Protein AF-A3MUA5-F1 (afdb_monomer_lite)

Structure (mmCIF, N/CA/C/O backbone):
data_AF-A3MUA5-F1
#
_entry.id   AF-A3MUA5-F1
#
loop_
_atom_site.group_PDB
_atom_site.id
_atom_site.type_symbol
_atom_site.label_atom_id
_atom_site.label_alt_id
_atom_site.label_comp_id
_atom_site.label_asym_id
_atom_site.label_entity_id
_atom_site.label_seq_id
_atom_site.pdbx_PDB_ins_code
_atom_site.Cartn_x
_atom_site.Cartn_y
_atom_site.Cartn_z
_atom_site.occupancy
_atom_site.B_iso_or_equiv
_atom_site.auth_seq_id
_atom_site.auth_comp_id
_atom_site.auth_asym_id
_atom_site.auth_atom_id
_atom_site.pdbx_PDB_model_num
ATOM 1 N N . MET A 1 1 ? -19.147 -16.924 -5.795 1.00 33.31 1 MET A N 1
ATOM 2 C CA . MET A 1 1 ? -20.207 -16.515 -6.728 1.00 33.31 1 MET A CA 1
ATOM 3 C C . MET A 1 1 ? -19.768 -16.991 -8.100 1.00 33.31 1 MET A C 1
ATOM 5 O O . MET A 1 1 ? -18.728 -16.539 -8.559 1.00 33.31 1 MET A O 1
ATOM 9 N N . THR A 1 2 ? -20.434 -17.998 -8.659 1.00 39.06 2 THR A N 1
ATOM 10 C CA . THR A 1 2 ? -20.117 -18.560 -9.983 1.00 39.06 2 THR A CA 1
ATOM 11 C C . THR A 1 2 ? -20.859 -17.734 -11.024 1.00 39.06 2 THR A C 1
ATOM 13 O O . THR A 1 2 ? -22.070 -17.585 -10.902 1.00 39.06 2 THR A O 1
ATOM 16 N N . PHE A 1 3 ? -20.164 -17.206 -12.027 1.00 42.56 3 PHE A N 1
ATOM 17 C CA . PHE A 1 3 ? -20.810 -16.666 -13.220 1.00 42.56 3 PHE A CA 1
ATOM 18 C C . PHE A 1 3 ? -20.610 -17.674 -14.348 1.00 42.56 3 PHE A C 1
ATOM 20 O O . PHE A 1 3 ? -19.485 -18.088 -14.621 1.00 42.56 3 PHE A O 1
ATOM 27 N N . ILE A 1 4 ? -21.713 -18.121 -14.945 1.00 38.44 4 ILE A N 1
ATOM 28 C CA . ILE A 1 4 ? -21.715 -19.057 -16.068 1.00 38.44 4 ILE A CA 1
ATOM 29 C C . ILE A 1 4 ? -21.665 -18.212 -17.337 1.00 38.44 4 ILE A C 1
ATOM 31 O O . ILE A 1 4 ? -22.625 -17.515 -17.648 1.00 38.44 4 ILE A O 1
ATOM 35 N N . ASN A 1 5 ? -20.555 -18.271 -18.068 1.00 39.09 5 ASN A N 1
ATOM 36 C CA . ASN A 1 5 ? -20.507 -17.822 -19.453 1.00 39.09 5 ASN A CA 1
ATOM 37 C C . ASN A 1 5 ? -19.763 -18.883 -20.278 1.00 39.09 5 ASN A C 1
ATOM 39 O O . ASN A 1 5 ? -18.667 -19.301 -19.907 1.00 39.09 5 ASN A O 1
ATOM 43 N N . ALA A 1 6 ? -20.419 -19.370 -21.333 1.00 50.94 6 ALA A N 1
ATOM 44 C CA . ALA A 1 6 ? -19.875 -20.242 -22.378 1.00 50.94 6 ALA A CA 1
ATOM 45 C C . ALA A 1 6 ? -18.945 -21.395 -21.921 1.00 50.94 6 ALA A C 1
ATOM 47 O O . ALA A 1 6 ? -17.777 -21.461 -22.299 1.00 50.94 6 ALA A O 1
ATOM 48 N N . GLY A 1 7 ? -19.471 -22.344 -21.137 1.00 50.97 7 GLY A N 1
ATOM 49 C CA . GLY A 1 7 ? -18.912 -23.705 -21.041 1.00 50.97 7 GLY A CA 1
ATOM 50 C C . GLY A 1 7 ? -17.531 -23.869 -20.389 1.00 50.97 7 GLY A C 1
ATOM 51 O O . GLY A 1 7 ? -17.027 -24.987 -20.333 1.00 50.97 7 GLY A O 1
ATOM 52 N N . LYS A 1 8 ? -16.919 -22.807 -19.855 1.00 46.41 8 LYS A N 1
ATOM 53 C CA . LYS A 1 8 ? -15.640 -22.880 -19.136 1.00 46.41 8 LYS A CA 1
ATOM 54 C C . LYS A 1 8 ? -15.868 -22.576 -17.661 1.00 46.41 8 LYS A C 1
ATOM 56 O O . LYS A 1 8 ? -16.165 -21.447 -17.279 1.00 46.41 8 LYS A O 1
ATOM 61 N N . ILE A 1 9 ? -15.725 -23.599 -16.817 1.00 46.62 9 ILE A N 1
ATOM 62 C CA . ILE A 1 9 ? -15.726 -23.421 -15.365 1.00 46.62 9 ILE A CA 1
ATOM 63 C C . ILE A 1 9 ? -14.412 -22.729 -14.994 1.00 46.62 9 ILE A C 1
ATOM 65 O O . ILE A 1 9 ? -13.379 -23.375 -14.822 1.00 46.62 9 ILE A O 1
ATOM 69 N N . VAL A 1 10 ? -14.431 -21.400 -14.888 1.00 47.09 10 VAL A N 1
ATOM 70 C CA . VAL A 1 10 ? -13.309 -20.649 -14.320 1.00 47.09 10 VAL A CA 1
ATOM 71 C C . VAL A 1 10 ? -13.337 -20.863 -12.810 1.00 47.09 10 VAL A C 1
ATOM 73 O O . VAL A 1 10 ? -13.941 -20.105 -12.051 1.00 47.09 10 VAL A O 1
ATOM 76 N N . TYR A 1 11 ? -12.698 -21.942 -12.363 1.00 55.09 11 TYR A N 1
ATOM 77 C CA . TYR A 1 11 ? -12.334 -22.087 -10.963 1.00 55.09 11 TYR A CA 1
ATOM 78 C C . TYR A 1 11 ? -11.294 -21.016 -10.638 1.00 55.09 11 TYR A C 1
ATOM 80 O O . TYR A 1 11 ? -10.117 -21.148 -10.963 1.00 55.09 11 TYR A O 1
ATOM 88 N N . MET A 1 12 ? -11.721 -19.957 -9.955 1.00 62.88 12 MET A N 1
ATOM 89 C CA . MET A 1 12 ? -10.812 -19.242 -9.069 1.00 62.88 12 MET A CA 1
ATOM 90 C C . MET A 1 12 ? -10.416 -20.249 -7.981 1.00 62.88 12 MET A C 1
ATOM 92 O O . MET A 1 12 ? -11.322 -20.736 -7.288 1.00 62.88 12 MET A O 1
ATOM 96 N N . PRO A 1 13 ? -9.133 -20.613 -7.811 1.00 59.66 13 PRO A N 1
ATOM 97 C CA . PRO A 1 13 ? -8.737 -21.467 -6.708 1.00 59.66 13 PRO A CA 1
ATOM 98 C C . PRO A 1 13 ? -8.973 -20.691 -5.409 1.00 59.66 13 PRO A C 1
ATOM 100 O O . PRO A 1 13 ? -8.115 -19.962 -4.926 1.00 59.66 13 PRO A O 1
ATOM 103 N N . ARG A 1 14 ? -10.161 -20.845 -4.814 1.00 59.16 14 ARG A N 1
ATOM 104 C CA . ARG A 1 14 ? -10.316 -20.655 -3.375 1.00 59.16 14 ARG A CA 1
ATOM 105 C C . ARG A 1 14 ? -9.635 -21.847 -2.729 1.00 59.16 14 ARG A C 1
ATOM 107 O O . ARG A 1 14 ? -10.297 -22.833 -2.407 1.00 59.16 14 ARG A O 1
ATOM 114 N N . SER A 1 15 ? -8.319 -21.774 -2.562 1.00 58.06 15 SER A N 1
ATOM 115 C CA . SER A 1 15 ? -7.659 -22.672 -1.632 1.00 58.06 15 SER A CA 1
ATOM 116 C C . SER A 1 15 ? -8.214 -22.347 -0.241 1.00 58.06 15 SER A C 1
ATOM 118 O O . SER A 1 15 ? -7.971 -21.303 0.356 1.00 58.06 15 SER A O 1
ATOM 120 N N . LYS A 1 16 ? -9.063 -23.240 0.271 1.00 53.31 16 LYS A N 1
ATOM 121 C CA . LYS A 1 16 ? -9.484 -23.268 1.677 1.00 53.31 16 LYS A CA 1
ATOM 122 C C . LYS A 1 16 ? -8.388 -23.894 2.550 1.00 53.31 16 LYS A C 1
ATOM 124 O O . LYS A 1 16 ? -8.659 -24.706 3.425 1.00 53.31 16 LYS A O 1
ATOM 129 N N . SER A 1 17 ? -7.142 -23.529 2.306 1.00 53.03 17 SER A N 1
ATOM 130 C CA . SER A 1 17 ? -6.017 -23.811 3.187 1.00 53.03 17 SER A CA 1
ATOM 131 C C . SER A 1 17 ? -5.695 -22.475 3.821 1.00 53.03 17 SER A C 1
ATOM 133 O O . SER A 1 17 ? -5.265 -21.593 3.092 1.00 53.03 17 SER A O 1
ATOM 135 N N . GLN A 1 18 ? -6.024 -22.305 5.107 1.00 55.94 18 GLN A N 1
ATOM 136 C CA . GLN A 1 18 ? -5.794 -21.094 5.908 1.00 55.94 18 GLN A CA 1
ATOM 137 C C . GLN A 1 18 ? -4.669 -20.228 5.331 1.00 55.94 18 GLN A C 1
ATOM 139 O O . GLN A 1 18 ? -3.497 -20.524 5.564 1.00 55.94 18 GLN A O 1
ATOM 144 N N . ASP A 1 19 ? -5.019 -19.186 4.575 1.00 63.91 19 ASP A N 1
ATOM 145 C CA . ASP A 1 19 ? -4.032 -18.209 4.139 1.00 63.91 19 ASP A CA 1
ATOM 146 C C . ASP A 1 19 ? -3.699 -17.384 5.378 1.00 63.91 19 ASP A C 1
ATOM 148 O O . ASP A 1 19 ? -4.396 -16.435 5.750 1.00 63.91 19 ASP A O 1
ATOM 152 N N . ARG A 1 20 ? -2.739 -17.887 6.157 1.00 79.69 20 ARG A N 1
ATOM 153 C CA . ARG A 1 20 ? -2.299 -17.216 7.369 1.00 79.69 20 ARG A CA 1
ATOM 154 C C . ARG A 1 20 ? -1.577 -15.963 6.914 1.00 79.69 20 ARG A C 1
ATOM 156 O O . ARG A 1 20 ? -0.553 -16.044 6.239 1.00 79.69 20 ARG A O 1
ATOM 163 N N . MET A 1 21 ? -2.100 -14.807 7.314 1.00 86.44 21 MET A N 1
ATOM 164 C CA . MET A 1 21 ? -1.393 -13.550 7.113 1.00 86.44 21 MET A CA 1
ATOM 165 C C . MET A 1 21 ? -0.001 -13.658 7.730 1.00 86.44 21 MET A C 1
ATOM 167 O O . MET A 1 21 ? 0.142 -13.958 8.914 1.00 86.44 21 MET A O 1
ATOM 171 N N . THR A 1 22 ? 1.016 -13.418 6.911 1.00 90.31 22 THR A N 1
ATOM 172 C CA . THR A 1 22 ? 2.408 -13.358 7.353 1.00 90.31 22 THR A CA 1
ATOM 173 C C . THR A 1 22 ? 2.801 -11.894 7.499 1.00 90.31 22 THR A C 1
ATOM 175 O O . THR A 1 22 ? 2.477 -11.073 6.639 1.00 90.31 22 THR A O 1
ATOM 178 N N . LEU A 1 23 ? 3.471 -11.551 8.602 1.00 93.06 23 LEU A N 1
ATOM 179 C CA . LEU A 1 23 ? 4.011 -10.210 8.799 1.00 93.06 23 LEU A CA 1
ATOM 180 C C . LEU A 1 23 ? 5.211 -10.028 7.874 1.00 93.06 23 LEU A C 1
ATOM 182 O O . LEU A 1 23 ? 6.139 -10.834 7.883 1.00 93.06 23 LEU A O 1
ATOM 186 N N . ILE A 1 24 ? 5.188 -8.948 7.102 1.00 92.75 24 ILE A N 1
ATOM 187 C CA . ILE A 1 24 ? 6.301 -8.540 6.252 1.00 92.75 24 ILE A CA 1
ATOM 188 C C . ILE A 1 24 ? 6.779 -7.156 6.686 1.00 92.75 24 ILE A C 1
ATOM 190 O O . ILE A 1 24 ? 5.968 -6.292 7.024 1.00 92.75 24 ILE A O 1
ATOM 194 N N . SER A 1 25 ? 8.091 -6.949 6.650 1.00 94.94 25 SER A N 1
ATOM 195 C CA . SER A 1 25 ? 8.715 -5.641 6.847 1.00 94.94 25 SER A CA 1
ATOM 196 C C . SER A 1 25 ? 9.281 -5.172 5.514 1.00 94.94 25 SER A C 1
ATOM 198 O O . SER A 1 25 ? 10.033 -5.901 4.871 1.00 94.94 25 SER A O 1
ATOM 200 N N . VAL A 1 26 ? 8.916 -3.963 5.092 1.00 93.56 26 VAL A N 1
ATOM 201 C CA . VAL A 1 26 ? 9.364 -3.367 3.827 1.00 93.56 26 VAL A CA 1
ATOM 202 C C . VAL A 1 26 ? 9.840 -1.939 4.062 1.00 93.56 26 VAL A C 1
ATOM 204 O O . VAL A 1 26 ? 9.298 -1.232 4.910 1.00 93.56 26 VAL A O 1
ATOM 207 N N . HIS A 1 27 ? 10.837 -1.507 3.294 1.00 97.00 27 HIS A N 1
ATOM 208 C CA . HIS A 1 27 ? 11.269 -0.113 3.266 1.00 97.00 27 HIS A CA 1
ATOM 209 C C . HIS A 1 27 ? 10.607 0.593 2.086 1.00 97.00 27 HIS A C 1
ATOM 211 O O . HIS A 1 27 ? 10.665 0.106 0.958 1.00 97.00 27 HIS A O 1
ATOM 217 N N . VAL A 1 28 ? 9.988 1.742 2.347 1.00 96.06 28 VAL A N 1
ATOM 218 C CA . VAL A 1 28 ? 9.329 2.563 1.329 1.00 96.06 28 VAL A CA 1
ATOM 219 C C . VAL A 1 28 ? 9.705 4.036 1.507 1.00 96.06 28 VAL A C 1
ATOM 221 O O . VAL A 1 28 ? 9.936 4.472 2.638 1.00 96.06 28 VAL A O 1
ATOM 224 N N . PRO A 1 29 ? 9.761 4.827 0.421 1.00 98.31 29 PRO A N 1
ATOM 225 C CA . PRO A 1 29 ? 9.913 6.273 0.510 1.00 98.31 29 PRO A CA 1
ATOM 226 C C . PRO A 1 29 ? 8.840 6.908 1.400 1.00 98.31 29 PRO A C 1
ATOM 228 O O . PRO A 1 29 ? 7.658 6.575 1.297 1.00 98.31 29 PRO A O 1
ATOM 231 N N . LYS A 1 30 ? 9.238 7.883 2.224 1.00 97.56 30 LYS A N 1
ATOM 232 C CA . LYS A 1 30 ? 8.341 8.554 3.180 1.00 97.56 30 LYS A CA 1
ATOM 233 C C . LYS A 1 30 ? 7.090 9.131 2.511 1.00 97.56 30 LYS A C 1
ATOM 235 O O . LYS A 1 30 ? 5.989 8.950 3.015 1.00 97.56 30 LYS A O 1
ATOM 240 N N . LY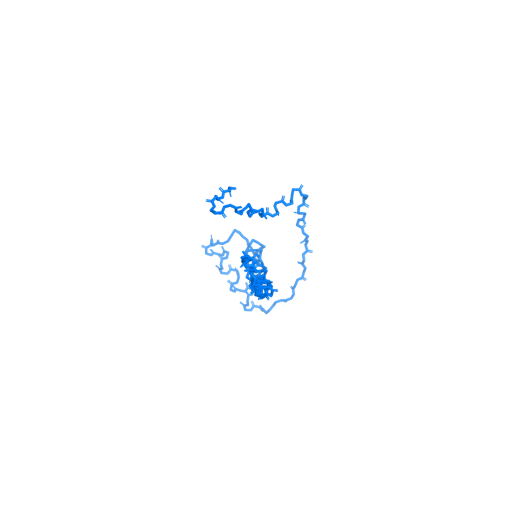S A 1 31 ? 7.258 9.751 1.341 1.00 98.06 31 LYS A N 1
ATOM 241 C CA . LYS A 1 31 ? 6.160 10.352 0.577 1.00 98.06 31 LYS A CA 1
ATOM 242 C C . LYS A 1 31 ? 5.073 9.333 0.204 1.00 98.06 31 LYS A C 1
ATOM 244 O O . LYS A 1 31 ? 3.894 9.626 0.335 1.00 98.06 31 LYS A O 1
ATOM 249 N N . MET A 1 32 ? 5.458 8.117 -0.189 1.00 97.44 32 MET A N 1
ATOM 250 C CA . MET A 1 32 ? 4.497 7.050 -0.499 1.00 97.44 32 MET A CA 1
ATOM 251 C C . MET A 1 32 ? 3.734 6.587 0.745 1.00 97.44 32 MET A C 1
ATOM 253 O O . MET A 1 32 ? 2.551 6.269 0.658 1.00 97.44 32 MET A O 1
ATOM 257 N N . LEU A 1 33 ? 4.399 6.548 1.904 1.00 96.81 33 LEU A N 1
ATOM 258 C CA . LEU A 1 33 ? 3.739 6.217 3.164 1.00 96.81 33 LEU A CA 1
ATOM 259 C C . LEU A 1 33 ? 2.732 7.304 3.569 1.00 96.81 33 LEU A C 1
ATOM 261 O O . LEU A 1 33 ? 1.629 6.973 3.989 1.00 96.81 33 LEU A O 1
ATOM 265 N N . GLU A 1 34 ? 3.082 8.580 3.394 1.00 98.00 34 GLU A N 1
ATOM 266 C CA . GLU A 1 34 ? 2.182 9.715 3.646 1.00 98.00 34 GLU A CA 1
ATOM 267 C C . GLU A 1 34 ? 0.948 9.680 2.725 1.00 98.00 34 GLU A C 1
ATOM 269 O O . GLU A 1 34 ? -0.177 9.878 3.181 1.00 98.00 34 GLU A O 1
ATOM 274 N N . GLU A 1 35 ? 1.130 9.359 1.441 1.00 97.31 35 GLU A N 1
ATOM 275 C CA . GLU A 1 35 ? 0.018 9.175 0.499 1.00 97.31 35 GLU A CA 1
ATOM 276 C C . GLU A 1 35 ? -0.874 7.983 0.888 1.00 97.31 35 GLU A C 1
ATOM 278 O O . GLU A 1 35 ? -2.100 8.084 0.834 1.00 97.31 35 GLU A O 1
ATOM 283 N N . LEU A 1 36 ? -0.286 6.872 1.344 1.00 97.25 36 LEU A N 1
ATOM 284 C CA . LEU A 1 36 ? -1.032 5.714 1.843 1.00 97.25 36 LEU A CA 1
ATOM 285 C C . LEU A 1 36 ? -1.852 6.056 3.097 1.00 97.25 36 LEU A C 1
ATOM 287 O O . LEU A 1 36 ? -3.001 5.629 3.227 1.00 97.25 36 LEU A O 1
ATOM 291 N N . ASP A 1 37 ? -1.277 6.842 4.006 1.00 97.69 37 ASP A N 1
ATOM 292 C CA . ASP A 1 37 ? -1.942 7.315 5.220 1.00 97.69 37 ASP A CA 1
ATOM 293 C C . ASP A 1 37 ? -3.134 8.205 4.912 1.00 97.69 37 ASP A C 1
ATOM 295 O O . ASP A 1 37 ? -4.176 8.093 5.558 1.00 97.69 37 ASP A O 1
ATOM 299 N N . GLU A 1 38 ? -3.016 9.043 3.887 1.00 98.19 38 GLU A N 1
ATOM 300 C CA . GLU A 1 38 ? -4.110 9.885 3.431 1.00 98.19 38 GLU A CA 1
ATOM 301 C C . GLU A 1 38 ? -5.307 9.056 2.944 1.00 98.19 38 GLU A C 1
ATOM 303 O O . GLU A 1 38 ? -6.454 9.400 3.237 1.00 98.19 38 GLU A O 1
ATOM 308 N N . LEU A 1 39 ? -5.064 7.933 2.260 1.00 97.69 39 LEU A N 1
ATOM 309 C CA . LEU A 1 39 ? -6.134 7.028 1.825 1.00 97.69 39 LEU A CA 1
ATOM 310 C C . LEU A 1 39 ? -6.885 6.417 3.015 1.00 97.69 39 LEU A C 1
ATOM 312 O O . LEU A 1 39 ? -8.111 6.291 2.979 1.00 97.69 39 LEU A O 1
ATOM 316 N N . VAL A 1 40 ? -6.162 6.072 4.081 1.00 97.88 40 VAL A N 1
ATOM 317 C CA . VAL A 1 40 ? -6.761 5.567 5.324 1.00 97.88 40 VAL A CA 1
ATOM 318 C C . VAL A 1 40 ? -7.509 6.684 6.053 1.00 97.88 40 VAL A C 1
ATOM 320 O O . VAL A 1 40 ? -8.646 6.488 6.472 1.00 97.88 40 VAL A O 1
ATOM 323 N N . ARG A 1 41 ? -6.925 7.886 6.144 1.00 97.88 41 ARG A N 1
ATOM 324 C CA . ARG A 1 41 ? -7.541 9.059 6.786 1.00 97.88 41 ARG A CA 1
ATOM 325 C C . ARG A 1 41 ? -8.854 9.468 6.117 1.00 97.88 41 ARG A C 1
ATOM 327 O O . ARG A 1 41 ? -9.787 9.871 6.803 1.00 97.88 41 ARG A O 1
ATOM 334 N N . ARG A 1 42 ? -8.941 9.335 4.791 1.00 97.94 42 ARG A N 1
ATOM 335 C CA . ARG A 1 42 ? -10.168 9.567 4.009 1.00 97.94 42 ARG A CA 1
ATOM 336 C C . ARG A 1 42 ? -11.218 8.464 4.166 1.00 97.94 42 ARG A C 1
ATOM 338 O O . ARG A 1 42 ? -12.310 8.602 3.629 1.00 97.94 42 ARG A O 1
ATOM 345 N N . GLY A 1 43 ? -10.897 7.371 4.859 1.00 97.19 43 GLY A N 1
ATOM 346 C CA . GLY A 1 43 ? -11.794 6.234 5.052 1.00 97.19 43 GLY A CA 1
ATOM 347 C C . GLY A 1 43 ? -11.942 5.332 3.824 1.00 97.19 43 GLY A C 1
ATOM 348 O O . GLY A 1 43 ? -12.833 4.489 3.806 1.00 97.19 43 GLY A O 1
ATOM 349 N N . ILE A 1 44 ? -11.083 5.478 2.806 1.00 97.31 44 ILE A N 1
ATOM 350 C CA . ILE A 1 44 ? -11.110 4.625 1.602 1.00 97.31 44 ILE A CA 1
ATOM 351 C C . ILE A 1 44 ? -10.693 3.198 1.969 1.00 97.31 44 ILE A C 1
ATOM 353 O O . ILE A 1 44 ? -11.262 2.227 1.475 1.00 97.31 44 ILE A O 1
ATOM 357 N N . PHE A 1 45 ? -9.717 3.075 2.871 1.00 97.81 45 PHE A N 1
ATOM 358 C CA . PHE A 1 45 ? -9.288 1.801 3.430 1.00 97.81 45 PHE A CA 1
ATOM 359 C C . PHE A 1 45 ? -9.342 1.836 4.956 1.00 97.81 45 PHE A C 1
ATOM 361 O O . PHE A 1 45 ? -9.013 2.858 5.556 1.00 97.81 45 PHE A O 1
ATOM 368 N N . PRO A 1 46 ? -9.680 0.710 5.608 1.00 96.19 46 PRO A N 1
ATOM 369 C CA . PRO A 1 46 ? -9.777 0.652 7.065 1.00 96.19 46 PRO A CA 1
ATOM 370 C C . PRO A 1 46 ? -8.412 0.774 7.758 1.00 96.19 46 PRO A C 1
ATOM 372 O O . PRO A 1 46 ? -8.330 1.222 8.896 1.00 96.19 46 PRO A O 1
ATOM 375 N N . ASN A 1 47 ? -7.335 0.331 7.102 1.00 97.31 47 ASN A N 1
ATOM 376 C CA . ASN A 1 47 ? -5.965 0.426 7.598 1.00 97.31 47 ASN A CA 1
ATOM 377 C C . ASN A 1 47 ? -4.952 0.284 6.452 1.00 97.31 47 ASN A C 1
ATOM 379 O O . ASN A 1 47 ? -5.286 -0.171 5.354 1.00 97.31 47 ASN A O 1
ATOM 383 N N . ARG A 1 48 ? -3.689 0.624 6.744 1.00 96.12 48 ARG A N 1
ATOM 384 C CA . ARG A 1 48 ? -2.561 0.530 5.801 1.00 96.12 48 ARG A CA 1
ATOM 385 C C . ARG A 1 48 ? -2.400 -0.879 5.234 1.00 96.12 48 ARG A C 1
ATOM 387 O O . ARG A 1 48 ? -2.167 -1.039 4.042 1.00 96.12 48 ARG A O 1
ATOM 394 N N . SER A 1 49 ? -2.534 -1.904 6.077 1.00 95.81 49 SER A N 1
ATOM 395 C CA . SER A 1 49 ? -2.351 -3.293 5.655 1.00 95.81 49 SER A CA 1
ATOM 396 C C . SER A 1 49 ? -3.395 -3.721 4.624 1.00 95.81 49 SER A C 1
ATOM 398 O O . SER A 1 49 ? -3.051 -4.443 3.695 1.00 95.81 49 SER A O 1
ATOM 400 N N . GLU A 1 50 ? -4.647 -3.271 4.736 1.00 96.00 50 GLU A N 1
ATOM 401 C CA . GLU A 1 50 ? -5.681 -3.575 3.743 1.00 96.00 50 GLU A CA 1
ATOM 402 C C . GLU A 1 50 ? -5.449 -2.832 2.429 1.00 96.00 50 GLU A C 1
ATOM 404 O O . GLU A 1 50 ? -5.582 -3.436 1.368 1.00 96.00 50 GLU A O 1
ATOM 409 N N . ALA A 1 51 ? -5.023 -1.569 2.493 1.00 96.38 51 ALA A N 1
ATOM 410 C CA . ALA A 1 51 ? -4.649 -0.808 1.305 1.00 96.38 51 ALA A CA 1
ATOM 411 C C . ALA A 1 51 ? -3.491 -1.483 0.541 1.00 96.38 51 ALA A C 1
ATOM 413 O O . ALA A 1 51 ? -3.572 -1.683 -0.671 1.00 96.38 51 ALA A O 1
ATOM 414 N N . ILE A 1 52 ? -2.450 -1.927 1.257 1.00 96.06 52 ILE A N 1
ATOM 415 C CA . ILE A 1 52 ? -1.316 -2.658 0.668 1.00 96.06 52 ILE A CA 1
ATOM 416 C C . ILE A 1 52 ? -1.778 -3.992 0.072 1.00 96.06 52 ILE A C 1
ATOM 418 O O . ILE A 1 52 ? -1.401 -4.330 -1.048 1.00 96.06 52 ILE A O 1
ATOM 422 N N . ARG A 1 53 ? -2.622 -4.751 0.783 1.00 94.50 53 ARG A N 1
ATOM 423 C CA . ARG A 1 53 ? -3.164 -6.016 0.262 1.00 94.50 53 ARG A CA 1
ATOM 424 C C . ARG A 1 53 ? -3.990 -5.814 -1.004 1.00 94.50 53 ARG A C 1
ATOM 426 O O . ARG A 1 53 ? -3.883 -6.637 -1.906 1.00 94.50 53 ARG A O 1
ATOM 433 N N . ALA A 1 54 ? -4.793 -4.753 -1.083 1.00 94.50 54 ALA A N 1
ATOM 434 C CA . ALA A 1 54 ? -5.555 -4.425 -2.285 1.00 94.50 54 ALA A CA 1
ATOM 435 C C . ALA A 1 54 ? -4.621 -4.152 -3.472 1.00 94.50 54 ALA A C 1
ATOM 437 O O . ALA A 1 54 ? -4.742 -4.819 -4.496 1.00 94.50 54 ALA A O 1
ATOM 438 N N . ALA A 1 55 ? -3.616 -3.292 -3.287 1.00 94.81 55 ALA A N 1
ATOM 439 C CA . ALA A 1 55 ? -2.625 -3.003 -4.322 1.00 94.81 55 ALA A CA 1
ATOM 440 C C . ALA A 1 55 ? -1.867 -4.262 -4.786 1.00 94.81 55 ALA A C 1
ATOM 442 O O . ALA A 1 55 ? -1.658 -4.457 -5.983 1.00 94.81 55 ALA A O 1
ATOM 443 N N . LEU A 1 56 ? -1.493 -5.150 -3.856 1.00 93.88 56 LEU A N 1
ATOM 444 C CA . LEU A 1 56 ? -0.852 -6.426 -4.185 1.00 93.88 56 LEU A CA 1
ATOM 445 C C . LEU A 1 56 ? -1.783 -7.360 -4.969 1.00 93.88 56 LEU A C 1
ATOM 447 O O . LEU A 1 56 ? -1.333 -7.979 -5.930 1.00 93.88 56 LEU A O 1
ATOM 451 N N . ARG A 1 57 ? -3.068 -7.462 -4.596 1.00 91.31 57 ARG A N 1
ATOM 452 C CA . ARG A 1 57 ? -4.055 -8.260 -5.346 1.00 91.31 57 ARG A CA 1
ATOM 453 C C . ARG A 1 57 ? -4.198 -7.754 -6.776 1.00 91.31 57 ARG A C 1
ATOM 455 O O . ARG A 1 57 ? -4.149 -8.564 -7.698 1.00 91.31 57 ARG A O 1
ATOM 462 N N . ASP A 1 58 ? -4.325 -6.444 -6.950 1.00 92.19 58 ASP A N 1
ATOM 463 C CA . ASP A 1 58 ? -4.499 -5.825 -8.265 1.00 92.19 58 ASP A CA 1
ATOM 464 C C . ASP A 1 58 ? -3.257 -6.025 -9.141 1.00 92.19 58 ASP A C 1
ATOM 466 O O . ASP A 1 58 ? -3.372 -6.369 -10.321 1.00 92.19 58 ASP A O 1
ATOM 470 N N . LEU A 1 59 ? -2.063 -5.889 -8.551 1.00 92.56 59 LEU A N 1
ATOM 471 C CA . LEU A 1 59 ? -0.793 -6.163 -9.219 1.00 92.56 59 LEU A CA 1
ATOM 472 C C . LEU A 1 59 ? -0.687 -7.631 -9.656 1.00 92.56 59 LEU A C 1
ATOM 474 O O . LEU A 1 59 ? -0.414 -7.904 -10.824 1.00 92.56 59 LEU A O 1
ATOM 478 N N . LEU A 1 60 ? -0.930 -8.576 -8.743 1.00 90.44 60 LEU A N 1
ATOM 479 C CA . LEU A 1 60 ? -0.838 -10.010 -9.032 1.00 90.44 60 LEU A CA 1
ATOM 480 C C . LEU A 1 60 ? -1.862 -10.443 -10.077 1.00 90.44 60 LEU A C 1
ATOM 482 O O . LEU A 1 60 ? -1.526 -11.208 -10.978 1.00 90.44 60 LEU A O 1
ATOM 486 N N . TYR A 1 61 ? -3.093 -9.936 -9.989 1.00 87.94 61 TYR A N 1
ATOM 487 C CA . TYR A 1 61 ? -4.113 -10.177 -11.000 1.00 87.94 61 TYR A CA 1
ATOM 488 C C . TYR A 1 61 ? -3.595 -9.689 -12.357 1.00 87.94 61 TYR A C 1
ATOM 490 O O . TYR A 1 61 ? -3.432 -10.487 -13.275 1.00 87.94 61 TYR A O 1
ATOM 498 N N . LYS A 1 62 ? -3.215 -8.413 -12.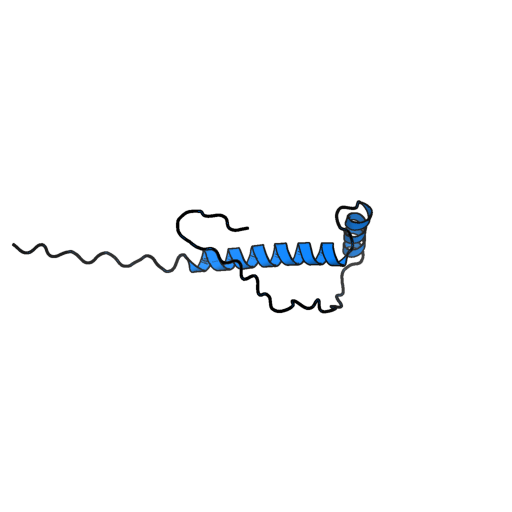472 1.00 86.06 62 LYS A N 1
ATOM 499 C CA . LYS A 1 62 ? -2.728 -7.834 -13.732 1.00 86.06 62 LYS A 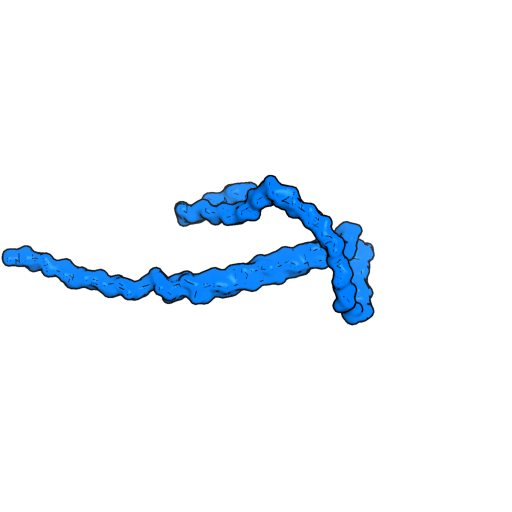CA 1
ATOM 500 C C . LYS A 1 62 ? -1.609 -8.656 -14.380 1.00 86.06 62 LYS A C 1
ATOM 502 O O . LYS A 1 62 ? -1.658 -8.883 -15.587 1.00 86.06 62 LYS A O 1
ATOM 507 N N . GLU A 1 63 ? -0.632 -9.118 -13.606 1.00 87.56 63 GLU A N 1
ATOM 508 C CA . GLU A 1 63 ? 0.483 -9.901 -14.147 1.00 87.56 63 GLU A CA 1
ATOM 509 C C . GLU A 1 63 ? 0.077 -11.335 -14.528 1.00 87.56 63 GLU A C 1
ATOM 511 O O . GLU A 1 63 ? 0.441 -11.800 -15.606 1.00 87.56 63 GLU A O 1
ATOM 516 N N . VAL A 1 64 ? -0.766 -12.013 -13.739 1.00 82.81 64 VAL A N 1
ATOM 517 C CA . VAL A 1 64 ? -1.264 -13.360 -14.083 1.00 82.81 64 VAL A CA 1
ATOM 518 C C . VAL A 1 64 ? -2.061 -13.355 -15.393 1.00 82.81 64 VAL A C 1
ATOM 520 O O . VAL A 1 64 ? -1.917 -14.273 -16.204 1.00 82.81 64 VAL A O 1
ATOM 523 N N . PHE A 1 65 ? -2.891 -12.334 -15.629 1.00 70.25 65 PHE A N 1
ATOM 524 C CA . PHE A 1 65 ? -3.668 -12.238 -16.871 1.00 70.25 65 PHE A CA 1
ATOM 525 C C . PHE A 1 65 ? -2.795 -11.910 -18.086 1.00 70.25 65 PHE A C 1
ATOM 527 O O . PHE A 1 65 ? -3.027 -12.475 -19.154 1.00 70.25 65 PHE A O 1
ATOM 534 N N . LYS A 1 66 ? -1.749 -11.089 -17.930 1.00 67.25 66 LYS A N 1
ATOM 535 C CA . LYS A 1 66 ? -0.769 -10.851 -19.003 1.00 67.25 66 LYS A CA 1
ATOM 536 C C . LYS A 1 66 ? -0.054 -12.134 -19.425 1.00 67.25 66 LYS A C 1
ATOM 538 O O . LYS A 1 66 ? 0.100 -12.381 -20.615 1.00 67.25 66 LYS A O 1
ATOM 543 N N . THR A 1 67 ? 0.357 -12.967 -18.468 1.00 60.22 67 THR A N 1
ATOM 544 C CA . THR A 1 67 ? 1.074 -14.215 -18.770 1.00 60.22 67 THR A CA 1
ATOM 545 C C . THR A 1 67 ? 0.195 -15.249 -19.481 1.00 60.22 67 THR A C 1
ATOM 547 O O . THR A 1 67 ? 0.711 -16.052 -20.254 1.00 60.22 67 THR A O 1
ATOM 550 N N . LYS A 1 68 ? -1.127 -15.244 -19.257 1.00 54.97 68 LYS A N 1
ATOM 551 C CA . LYS A 1 68 ? -2.046 -16.162 -19.952 1.00 54.97 68 LYS A CA 1
ATOM 552 C C . LYS A 1 68 ? -2.308 -15.768 -21.402 1.00 54.97 68 LYS A C 1
ATOM 554 O O . LYS A 1 68 ? -2.308 -16.655 -22.248 1.00 54.97 68 LYS A O 1
ATOM 559 N N . ALA A 1 69 ? -2.450 -14.473 -21.690 1.00 55.34 69 ALA A N 1
ATOM 560 C CA . ALA A 1 69 ? -2.643 -13.991 -23.058 1.00 55.34 69 ALA A CA 1
ATOM 561 C C . ALA A 1 69 ? -1.494 -14.425 -23.989 1.00 55.34 69 ALA A C 1
ATOM 563 O O . ALA A 1 69 ? -1.743 -14.888 -25.091 1.00 55.34 69 ALA A O 1
ATOM 564 N N . ALA A 1 70 ? -0.249 -14.401 -23.502 1.00 53.34 70 ALA A N 1
ATOM 565 C CA . ALA A 1 70 ? 0.918 -14.829 -24.278 1.00 53.34 70 ALA A CA 1
ATOM 566 C C . ALA A 1 70 ? 1.021 -16.353 -24.507 1.00 53.34 70 ALA A C 1
ATOM 568 O O . ALA A 1 70 ? 1.823 -16.787 -25.323 1.00 53.34 70 ALA A O 1
ATOM 569 N N . ARG A 1 71 ? 0.258 -17.183 -23.778 1.00 54.31 71 ARG A N 1
ATOM 570 C CA . ARG A 1 71 ? 0.331 -18.656 -23.876 1.00 54.31 71 ARG A CA 1
ATOM 571 C C . ARG A 1 71 ? -0.827 -19.269 -24.670 1.00 54.31 71 ARG A C 1
ATOM 573 O O . ARG A 1 71 ? -0.773 -20.448 -25.005 1.00 54.31 71 ARG A O 1
ATOM 580 N N . GLU A 1 72 ? -1.872 -18.496 -24.949 1.00 54.16 72 GLU A N 1
ATOM 581 C CA . GLU A 1 72 ? -3.038 -18.952 -25.717 1.00 54.16 72 GLU A CA 1
ATOM 582 C C . GLU A 1 72 ? -2.837 -18.814 -27.241 1.00 54.16 72 GLU A C 1
ATOM 584 O O . GLU A 1 72 ? -3.573 -19.441 -27.993 1.00 54.16 72 GLU A O 1
ATOM 589 N N . GLU A 1 73 ? -1.793 -18.111 -2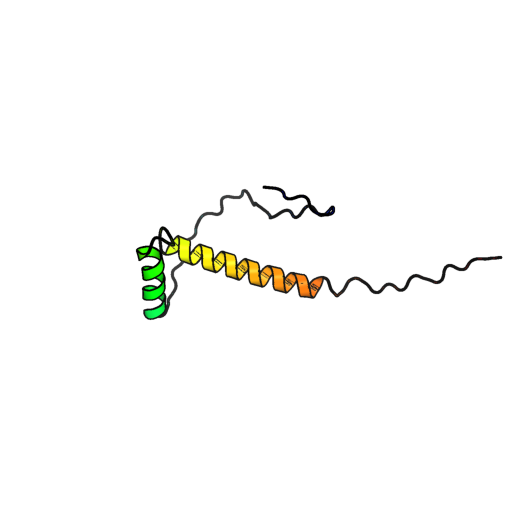7.700 1.00 52.16 73 GLU A N 1
ATOM 590 C CA . GLU A 1 73 ? -1.473 -17.938 -29.131 1.00 52.16 73 GLU A CA 1
ATOM 591 C C . GLU A 1 73 ? -0.702 -19.126 -29.762 1.00 52.16 73 GLU A C 1
ATOM 593 O O . GLU A 1 73 ? -0.596 -19.207 -30.979 1.00 52.16 73 GLU A O 1
ATOM 598 N N . GLU A 1 74 ? -0.214 -20.101 -28.980 1.00 53.53 74 GLU A N 1
ATOM 599 C CA . GLU A 1 74 ? 0.604 -21.229 -29.489 1.00 53.53 74 GLU A CA 1
ATOM 600 C C . GLU A 1 74 ? -0.175 -22.540 -29.758 1.00 53.53 74 GLU A C 1
ATOM 602 O O . GLU A 1 74 ? 0.427 -23.598 -29.946 1.00 53.53 74 GLU A O 1
ATOM 607 N N . LYS A 1 75 ? -1.515 -22.532 -29.773 1.00 52.16 75 LYS A N 1
ATOM 608 C CA . LYS A 1 75 ? -2.314 -23.741 -30.064 1.00 52.16 75 LYS A CA 1
ATOM 609 C C . LYS A 1 75 ? -3.431 -23.489 -31.071 1.00 52.16 75 LYS A C 1
ATOM 611 O O . LYS A 1 75 ? -4.591 -23.644 -30.716 1.00 52.16 75 LYS A O 1
ATOM 616 N N . GLU A 1 76 ? -3.100 -23.158 -32.316 1.00 55.59 76 GLU A N 1
ATOM 617 C CA . GLU A 1 76 ? -4.053 -23.304 -33.431 1.00 55.59 76 GLU A CA 1
ATOM 618 C C . GLU A 1 76 ? -3.375 -23.234 -34.813 1.00 55.59 76 GLU A C 1
ATOM 620 O O . GLU A 1 76 ? -3.709 -22.407 -35.645 1.00 55.59 76 GLU A O 1
ATOM 625 N N . GLU A 1 77 ? -2.433 -24.138 -35.099 1.00 54.25 77 GLU A N 1
ATOM 626 C CA . GLU A 1 77 ? -2.079 -24.477 -36.489 1.00 54.25 77 GLU A CA 1
ATOM 627 C C . GLU A 1 77 ? -1.880 -25.994 -36.629 1.00 54.25 77 GLU A C 1
ATOM 629 O O . GLU A 1 77 ? -0.766 -26.505 -36.681 1.00 54.25 77 GLU A O 1
ATOM 634 N N . GLU A 1 78 ? -2.981 -26.741 -36.702 1.00 57.81 78 GLU A N 1
ATOM 635 C CA . GLU A 1 78 ? -2.996 -27.966 -37.506 1.00 57.81 78 GLU A CA 1
ATOM 636 C C . GLU A 1 78 ? -3.831 -27.665 -38.756 1.00 57.81 78 GLU A C 1
ATOM 638 O O . GLU A 1 78 ? -5.046 -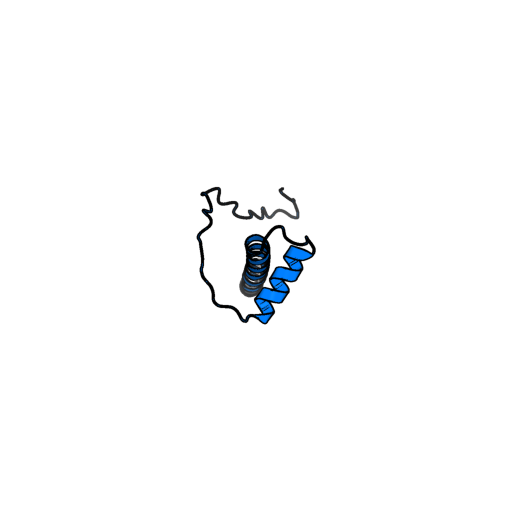27.475 -38.640 1.00 57.81 78 GLU A O 1
ATOM 643 N N . PRO A 1 79 ? -3.234 -27.572 -39.960 1.00 59.75 79 PRO A N 1
ATOM 644 C CA . PRO A 1 79 ? -4.034 -27.486 -41.170 1.00 59.75 79 PRO A CA 1
ATOM 645 C C . PRO A 1 79 ? -4.835 -28.792 -41.303 1.00 59.75 79 PRO A C 1
ATOM 647 O O . PRO A 1 79 ? -4.255 -29.876 -41.183 1.00 59.75 79 PRO A O 1
ATOM 650 N N . PRO A 1 80 ? -6.157 -28.738 -41.546 1.00 58.25 80 PRO A N 1
ATOM 651 C CA . PRO A 1 80 ? -6.943 -29.951 -41.703 1.00 58.25 80 PRO A CA 1
ATOM 652 C C . PRO A 1 80 ? -6.420 -30.733 -42.912 1.00 58.25 80 PRO A C 1
ATOM 654 O O . PRO A 1 80 ? -6.354 -30.212 -44.028 1.00 58.25 80 PRO A O 1
ATOM 657 N N . LEU A 1 81 ? -6.033 -31.989 -42.675 1.00 64.44 81 LEU A N 1
ATOM 658 C CA . LEU A 1 81 ? -5.616 -32.933 -43.711 1.00 64.44 81 LEU A CA 1
ATOM 659 C C . LEU A 1 81 ? -6.639 -32.944 -44.863 1.00 64.44 81 LEU A C 1
ATOM 661 O O . LEU A 1 81 ? -7.846 -32.979 -44.596 1.00 64.44 81 LEU A O 1
ATOM 665 N N . PRO A 1 82 ? -6.206 -32.975 -46.138 1.00 62.09 82 PRO A N 1
ATOM 666 C CA . PRO A 1 82 ? -7.127 -33.144 -47.250 1.00 62.09 82 PRO A CA 1
ATOM 667 C C . PRO A 1 82 ? -7.866 -34.475 -47.100 1.00 62.09 82 PRO A C 1
ATOM 669 O O . PRO A 1 82 ? -7.275 -35.550 -47.214 1.00 62.09 82 PRO A O 1
ATOM 672 N N . LEU A 1 83 ? -9.173 -34.411 -46.842 1.00 61.75 83 LEU A N 1
ATOM 673 C CA . LEU A 1 83 ? -10.037 -35.582 -46.881 1.00 61.75 83 LEU A CA 1
ATOM 674 C C . LEU A 1 83 ? -10.078 -36.078 -48.329 1.00 61.75 83 LEU A C 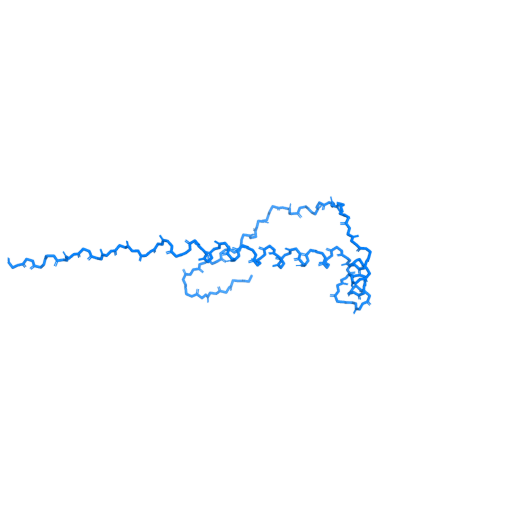1
ATOM 676 O O . LEU A 1 83 ? -10.781 -35.519 -49.174 1.00 61.75 83 LEU A O 1
ATOM 680 N N . LEU A 1 84 ? -9.297 -37.119 -48.620 1.00 61.00 84 LEU A N 1
ATOM 681 C CA . LEU A 1 84 ? -9.379 -37.884 -49.858 1.00 61.00 84 LEU A CA 1
ATOM 682 C C . LEU A 1 84 ? -10.801 -38.434 -49.984 1.00 61.00 84 LEU A C 1
ATOM 684 O O . LEU A 1 84 ? -11.146 -39.462 -49.400 1.00 61.00 84 LEU A O 1
ATOM 688 N N . LYS A 1 85 ? -11.649 -37.745 -50.749 1.00 49.28 85 LYS A N 1
ATOM 689 C CA . LYS A 1 85 ? -12.933 -38.296 -51.165 1.00 49.28 85 LYS A CA 1
ATOM 690 C C . LYS A 1 85 ? -12.670 -39.232 -52.336 1.00 49.28 85 LYS A C 1
ATOM 692 O O . LYS A 1 85 ? -12.644 -38.806 -53.489 1.00 49.28 85 LYS A O 1
ATOM 697 N N . GLY A 1 86 ? -12.408 -40.492 -51.998 1.00 61.22 86 GLY A N 1
ATOM 698 C CA . GLY A 1 86 ? -12.341 -41.585 -52.958 1.00 61.22 86 GLY A CA 1
ATOM 699 C C . GLY A 1 86 ? -13.621 -41.641 -53.792 1.00 61.22 86 GLY A C 1
ATOM 700 O O . GLY A 1 86 ? -14.728 -41.536 -53.255 1.00 61.22 86 GLY A O 1
ATOM 701 N N . ARG A 1 87 ? -13.438 -41.750 -55.107 1.00 45.94 87 ARG A N 1
ATOM 702 C CA . ARG A 1 87 ? -14.393 -42.392 -56.008 1.00 45.94 87 ARG A CA 1
ATOM 703 C C . ARG A 1 87 ? -13.942 -43.826 -56.210 1.00 45.94 87 ARG A C 1
ATOM 705 O O . ARG A 1 87 ? -12.707 -44.030 -56.185 1.00 45.94 87 ARG A O 1
#

InterPro domains:
  IPR002145 Ribbon-helix-helix protein, CopG [PF01402] (23-63)
  IPR010985 Ribbon-helix-helix [SSF47598] (20-63)
  IPR013321 Arc-type ribbon-helix-helix [G3DSA:1.10.1220.10] (24-64)

Sequence (87 aa):
MTFINAGKIVYMPRSKSQDRMTLISVHVPKKMLEELDELVRRGIFPNRSEAIRAALRDLLYKEVFKTKAAREEEKEEEPPLPLLKGR

Foldseek 3Di:
DFDDDDPDRPDPPPPPPPPDDDDDDDDDPPVVVVVLVVCCVVVVDVDSVVVVVVVVVVVVVVVVVVVVVVVVVPPDDDDPDPPPPDD

Secondary structure (DSSP, 8-state):
-----TT---------S--PPPP------HHHHHHHHHHHHTTSSSSHHHHHHHHHHHHHHHHHHHHHHTTSTTS---PPP------

Organism: Pyrobaculum calidifontis (strain DSM 21063 / JCM 11548 / VA1) (NCBI:txid410359)

Radius of gyration: 23.07 Å; chains: 1; bounding box: 33×53×65 Å

pLDDT: mean 74.96, std 21.07, range [33.31, 98.31]